Protein AF-A0A0F9FS88-F1 (afdb_monomer_lite)

Sequence (81 aa):
MDDDKYALECSCIGEVTKVHLVEGLNKEIENIERMHEDANRIKLKHSNEMQDLLDDLQKELKVRIPKIKEMIQKVNEAPTC

Radius of gyration: 20.12 Å; chains: 1; bounding box: 47×38×49 Å

Structure (mmCIF, N/CA/C/O backbone):
data_AF-A0A0F9FS88-F1
#
_entry.id   AF-A0A0F9FS88-F1
#
loop_
_atom_site.group_PDB
_atom_site.id
_atom_site.type_symbol
_atom_site.label_atom_id
_atom_site.label_alt_id
_atom_site.label_comp_id
_atom_site.label_asym_id
_atom_site.label_entity_id
_atom_site.label_seq_id
_atom_site.pdbx_PDB_ins_code
_atom_site.Cartn_x
_atom_site.Cartn_y
_atom_site.Cartn_z
_atom_site.occupancy
_atom_site.B_iso_or_equiv
_atom_site.auth_seq_id
_atom_site.auth_comp_id
_atom_site.auth_asym_id
_atom_site.auth_atom_id
_atom_site.pdbx_PDB_model_num
ATOM 1 N N . MET A 1 1 ? -29.856 30.199 25.585 1.00 49.03 1 MET A N 1
ATOM 2 C CA . MET A 1 1 ? -29.893 28.763 25.916 1.00 49.03 1 MET A CA 1
ATOM 3 C C . MET A 1 1 ? -29.050 28.098 24.857 1.00 49.03 1 MET A C 1
ATOM 5 O O . MET A 1 1 ? -29.281 28.389 23.694 1.00 49.03 1 MET A O 1
ATOM 9 N N . ASP A 1 2 ? -28.017 27.382 25.280 1.00 52.75 2 ASP A N 1
ATOM 10 C CA . ASP A 1 2 ? -26.909 26.914 24.446 1.00 52.75 2 ASP A CA 1
ATOM 11 C C . ASP A 1 2 ? -27.364 25.881 23.399 1.00 52.75 2 ASP A C 1
ATOM 13 O O . ASP A 1 2 ? -27.935 24.847 23.747 1.00 52.75 2 ASP A O 1
ATOM 17 N N . ASP A 1 3 ? -27.093 26.165 22.121 1.00 54.53 3 ASP A N 1
ATOM 18 C CA . ASP A 1 3 ? -27.355 25.302 20.955 1.00 54.53 3 ASP A CA 1
ATOM 19 C C . ASP A 1 3 ? -26.251 24.232 20.747 1.00 54.53 3 ASP A C 1
ATOM 21 O O . ASP A 1 3 ? -26.048 23.725 19.645 1.00 54.53 3 ASP A O 1
ATOM 25 N N . ASP A 1 4 ? -25.551 23.828 21.810 1.00 61.28 4 ASP A N 1
ATOM 26 C CA . ASP A 1 4 ? -24.459 22.843 21.766 1.00 61.28 4 ASP A CA 1
ATOM 27 C C . ASP A 1 4 ? -24.969 21.412 22.042 1.00 61.28 4 ASP A C 1
ATOM 29 O O . ASP A 1 4 ? -24.599 20.763 23.025 1.00 61.28 4 ASP A O 1
ATOM 33 N N . LYS A 1 5 ? -25.873 20.895 21.195 1.00 57.66 5 LYS A N 1
ATOM 34 C CA . LYS A 1 5 ? -26.533 19.591 21.412 1.00 57.66 5 LYS A CA 1
ATOM 35 C C . LYS A 1 5 ? -25.989 18.473 20.499 1.00 57.66 5 LYS A C 1
ATOM 37 O O . LYS A 1 5 ? -26.462 18.270 19.387 1.00 57.66 5 LYS A O 1
ATOM 42 N N . TYR A 1 6 ? -25.054 17.705 21.069 1.00 58.19 6 TYR A N 1
ATOM 43 C CA . TYR A 1 6 ? -24.562 16.364 20.692 1.00 58.19 6 TYR A CA 1
ATOM 44 C C . TYR A 1 6 ? -23.809 16.213 19.361 1.00 58.19 6 TYR A C 1
ATOM 46 O O . TYR A 1 6 ? -24.290 15.580 18.421 1.00 58.19 6 TYR A O 1
ATOM 54 N N . ALA A 1 7 ? -22.538 16.623 19.347 1.00 56.00 7 ALA A N 1
ATOM 55 C CA . ALA A 1 7 ? -21.550 15.872 18.578 1.00 56.00 7 ALA A CA 1
ATOM 56 C C . ALA A 1 7 ? -21.425 14.480 19.222 1.00 56.00 7 ALA A C 1
ATOM 58 O O . ALA A 1 7 ? -20.814 14.314 20.277 1.00 56.00 7 ALA A O 1
ATOM 59 N N . LEU A 1 8 ? -22.086 13.483 18.635 1.00 57.19 8 LEU A N 1
ATOM 60 C CA . LEU A 1 8 ? -21.899 12.085 19.004 1.00 57.19 8 LEU A CA 1
ATOM 61 C C . LEU A 1 8 ? -20.529 11.672 18.449 1.00 57.19 8 LEU A C 1
ATOM 63 O O . LEU A 1 8 ? -20.425 11.161 17.337 1.00 57.19 8 LEU A O 1
ATOM 67 N N . GLU A 1 9 ? -19.462 11.984 19.188 1.00 60.59 9 GLU A N 1
ATOM 68 C CA . GLU A 1 9 ? -18.118 11.489 18.899 1.00 60.59 9 GLU A CA 1
ATOM 69 C C . GLU A 1 9 ? -18.123 9.975 19.120 1.00 60.59 9 GLU A C 1
ATOM 71 O O . GLU A 1 9 ? -17.876 9.466 20.212 1.00 60.59 9 GLU A O 1
ATOM 76 N N . CYS A 1 10 ? -18.488 9.234 18.076 1.00 59.22 10 CYS A N 1
ATOM 77 C CA . CYS A 1 10 ? -18.324 7.795 18.062 1.00 59.22 10 CYS A CA 1
ATOM 78 C C . CYS A 1 10 ? -16.819 7.517 17.985 1.00 59.22 10 CYS A C 1
ATOM 80 O O . CYS A 1 10 ? -16.206 7.604 16.924 1.00 59.22 10 CYS A O 1
ATOM 82 N N . SER A 1 11 ? -16.214 7.256 19.143 1.00 72.50 11 SER A N 1
ATOM 83 C CA . SER A 1 11 ? -14.783 6.988 19.293 1.00 72.50 11 SER A CA 1
ATOM 84 C C . SER A 1 11 ? -14.414 5.525 19.032 1.00 72.50 11 SER A C 1
ATOM 86 O O . SER A 1 11 ? -13.248 5.173 19.184 1.00 72.50 11 SER A O 1
ATOM 88 N N . CYS A 1 12 ? -15.379 4.684 18.636 1.00 83.25 12 CYS A N 1
ATOM 89 C CA . CYS A 1 12 ? -15.223 3.244 18.447 1.00 83.25 12 CYS A CA 1
ATOM 90 C C . CYS A 1 12 ? -15.585 2.783 17.029 1.00 83.25 12 CYS A C 1
ATOM 92 O O . CYS A 1 12 ? -16.413 3.381 16.346 1.00 83.25 12 CYS A O 1
ATOM 94 N N . ILE A 1 13 ? -14.943 1.705 16.578 1.00 88.19 13 ILE A N 1
ATOM 95 C CA . ILE A 1 13 ? -15.200 1.061 15.287 1.00 88.19 13 ILE A CA 1
ATOM 96 C C . ILE A 1 13 ? -16.038 -0.194 15.531 1.00 88.19 13 ILE A C 1
ATOM 98 O O . ILE A 1 13 ? -15.651 -1.032 16.338 1.00 88.19 13 ILE A O 1
ATOM 102 N N . GLY A 1 14 ? -17.130 -0.351 14.779 1.00 90.94 14 GLY A N 1
ATOM 103 C CA . GLY A 1 14 ? -17.922 -1.585 14.755 1.00 90.94 14 GLY A CA 1
ATOM 104 C C . GLY A 1 14 ? -17.052 -2.835 14.546 1.00 90.94 14 GLY A C 1
ATOM 105 O O . GLY A 1 14 ? -16.244 -2.828 13.616 1.00 90.94 14 GLY A O 1
ATOM 106 N N . GLU A 1 15 ? -17.226 -3.917 15.311 1.00 90.12 15 GLU A N 1
ATOM 107 C CA . GLU A 1 15 ? -16.458 -5.172 15.147 1.00 90.12 15 GLU A CA 1
ATOM 108 C C . GLU A 1 15 ? -16.440 -5.652 13.687 1.00 90.12 15 GLU A C 1
ATOM 110 O O . GLU A 1 15 ? -15.384 -5.925 13.112 1.00 90.12 15 GLU A O 1
ATOM 115 N N . VAL A 1 16 ? -17.613 -5.668 13.047 1.00 91.62 16 VAL A N 1
ATOM 116 C CA . VAL A 1 16 ? -17.777 -6.047 11.636 1.00 91.62 16 VAL A CA 1
ATOM 117 C C . VAL A 1 16 ? -17.017 -5.092 10.709 1.00 91.62 16 VAL A C 1
ATOM 119 O O . VAL A 1 16 ? -16.358 -5.519 9.762 1.00 91.62 16 VAL A O 1
ATOM 122 N N . THR A 1 17 ? -17.074 -3.789 10.981 1.00 90.81 17 THR A N 1
ATOM 123 C CA . THR A 1 17 ? -16.369 -2.764 10.200 1.00 90.81 17 THR A CA 1
ATOM 124 C C . THR A 1 17 ? -14.857 -2.909 10.334 1.00 90.81 17 THR A C 1
ATOM 126 O O . THR A 1 17 ? -14.147 -2.820 9.336 1.00 90.81 17 THR A O 1
ATOM 129 N N . LYS A 1 18 ? -14.355 -3.189 11.542 1.00 91.94 18 LYS A N 1
ATOM 130 C CA . LYS A 1 18 ? -12.932 -3.416 11.806 1.00 91.94 18 LYS A CA 1
ATOM 131 C C . LYS A 1 18 ? -12.395 -4.582 10.982 1.00 91.94 18 LYS A C 1
ATOM 133 O O . LYS A 1 18 ? -11.373 -4.428 10.318 1.00 91.94 18 LYS A O 1
ATOM 138 N N . VAL A 1 19 ? -13.111 -5.708 10.967 1.00 93.50 19 VAL A N 1
ATOM 139 C CA . VAL A 1 19 ? -12.738 -6.885 10.167 1.00 93.50 19 VAL A CA 1
ATOM 140 C C . VAL A 1 19 ? -12.675 -6.537 8.678 1.00 93.50 19 VAL A C 1
ATOM 142 O O . VAL A 1 19 ? -11.646 -6.774 8.047 1.00 93.50 19 VAL A O 1
ATOM 145 N N . HIS A 1 20 ? -13.718 -5.909 8.126 1.00 95.56 20 HIS A N 1
ATOM 146 C CA . HIS A 1 20 ? -13.750 -5.552 6.704 1.00 95.56 20 HIS A CA 1
ATOM 147 C C . HIS A 1 20 ? -12.661 -4.546 6.308 1.00 95.56 20 HIS A C 1
ATOM 149 O O . HIS A 1 20 ? -12.071 -4.672 5.235 1.00 95.56 20 HIS A O 1
ATOM 155 N N . LEU A 1 21 ? -12.371 -3.558 7.161 1.00 93.94 21 LEU A N 1
ATOM 156 C CA . LEU A 1 21 ? -11.306 -2.584 6.912 1.00 93.94 21 LEU A CA 1
ATOM 157 C C . LEU A 1 21 ? -9.935 -3.2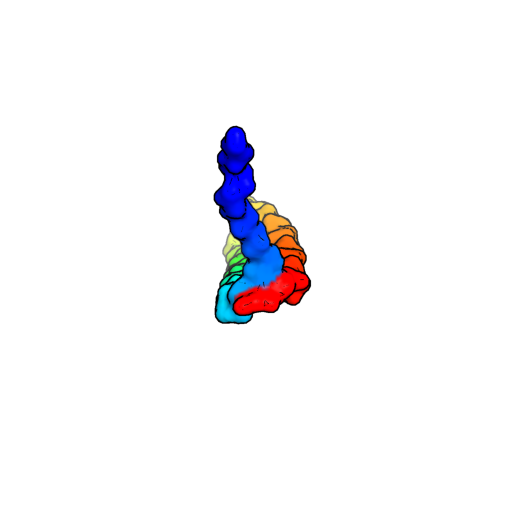62 6.880 1.00 93.94 21 LEU A C 1
ATOM 159 O O . LEU A 1 21 ? -9.163 -3.032 5.952 1.00 93.94 21 LEU A O 1
ATOM 163 N N . VAL A 1 22 ? -9.641 -4.124 7.855 1.00 95.75 22 VAL A N 1
ATOM 164 C CA . VAL A 1 22 ? -8.375 -4.868 7.895 1.00 95.75 22 VAL A CA 1
ATOM 165 C C . VAL A 1 22 ? -8.252 -5.805 6.691 1.00 95.75 22 VAL A C 1
ATOM 167 O O . VAL A 1 22 ? -7.194 -5.853 6.067 1.00 95.75 22 VAL A O 1
ATOM 170 N N . GLU A 1 23 ? -9.319 -6.512 6.314 1.00 96.88 23 GLU A N 1
ATOM 171 C CA . GLU A 1 23 ? -9.323 -7.378 5.130 1.00 96.88 23 GLU A CA 1
ATOM 172 C C . GLU A 1 23 ? -9.077 -6.583 3.838 1.00 96.88 23 GLU A C 1
ATOM 174 O O . GLU A 1 23 ? -8.249 -6.977 3.016 1.00 96.88 23 GLU A O 1
ATOM 179 N N . GLY A 1 24 ? -9.747 -5.439 3.670 1.00 96.94 24 GLY A N 1
ATOM 180 C CA . GLY A 1 24 ? -9.560 -4.563 2.513 1.00 96.94 24 GLY A CA 1
ATOM 181 C C . GLY A 1 24 ? -8.130 -4.030 2.399 1.00 96.94 24 GLY A C 1
ATOM 182 O O . GLY A 1 24 ? -7.547 -4.051 1.317 1.00 96.94 24 GLY A O 1
ATOM 183 N N . LEU A 1 25 ? -7.533 -3.619 3.520 1.00 96.50 25 LEU A N 1
ATOM 184 C CA . LEU A 1 25 ? -6.146 -3.153 3.558 1.00 96.50 25 LEU A CA 1
ATOM 185 C C . LEU A 1 25 ? -5.148 -4.286 3.260 1.00 96.50 25 LEU A C 1
ATOM 187 O O . LEU A 1 25 ? -4.172 -4.061 2.549 1.00 96.50 25 LEU A O 1
ATOM 191 N N . ASN A 1 26 ? -5.399 -5.509 3.738 1.00 96.31 26 ASN A N 1
ATOM 192 C CA . ASN A 1 26 ? -4.566 -6.668 3.400 1.00 96.31 26 ASN A CA 1
ATOM 193 C C . ASN A 1 26 ? -4.648 -7.025 1.907 1.00 96.31 26 ASN A C 1
ATOM 195 O O . ASN A 1 26 ? -3.612 -7.251 1.286 1.00 96.31 26 ASN A O 1
ATOM 199 N N . LYS A 1 27 ? -5.842 -6.988 1.298 1.00 97.19 27 LYS A N 1
ATOM 200 C CA . LYS A 1 27 ? -5.996 -7.177 -0.158 1.00 97.19 27 LYS A CA 1
ATOM 201 C C . LYS A 1 27 ? -5.220 -6.134 -0.960 1.00 97.19 27 LYS A C 1
ATOM 203 O O . LYS A 1 27 ? -4.655 -6.457 -2.000 1.00 97.19 27 LYS A O 1
ATOM 208 N N . GLU A 1 28 ? -5.157 -4.895 -0.477 1.00 95.44 28 GLU A N 1
ATOM 209 C CA . GLU A 1 28 ? -4.367 -3.850 -1.131 1.00 95.44 28 GLU A CA 1
ATOM 210 C C . GLU A 1 28 ? -2.857 -4.126 -1.052 1.00 95.44 28 GLU A C 1
ATOM 212 O O . GLU A 1 28 ? -2.141 -3.885 -2.025 1.00 95.44 28 GLU A O 1
ATOM 217 N N . ILE A 1 29 ? -2.364 -4.699 0.054 1.00 95.81 29 ILE A N 1
ATOM 218 C CA . ILE A 1 29 ? -0.971 -5.170 0.142 1.00 95.81 29 ILE A CA 1
ATOM 219 C C . ILE A 1 29 ? -0.710 -6.248 -0.915 1.00 95.81 29 ILE A C 1
ATOM 221 O O . ILE A 1 29 ? 0.242 -6.115 -1.682 1.00 95.81 29 ILE A O 1
ATOM 225 N N . GLU A 1 30 ? -1.578 -7.257 -1.018 1.00 96.00 30 GLU A N 1
ATOM 226 C CA . GLU A 1 30 ? -1.438 -8.320 -2.023 1.00 96.00 30 GLU A CA 1
ATOM 227 C C . GLU A 1 30 ? -1.465 -7.766 -3.459 1.00 96.00 30 GLU A C 1
ATOM 229 O O . GLU A 1 30 ? -0.718 -8.226 -4.324 1.00 96.00 30 GLU A O 1
ATOM 234 N N . ASN A 1 31 ? -2.310 -6.764 -3.736 1.00 95.69 31 ASN A N 1
ATOM 235 C CA . ASN A 1 31 ? -2.353 -6.087 -5.035 1.00 95.69 31 ASN A CA 1
ATOM 236 C C . ASN A 1 31 ? -1.004 -5.431 -5.364 1.00 95.69 31 ASN A C 1
ATOM 238 O O . ASN A 1 31 ? -0.494 -5.591 -6.474 1.00 95.69 31 ASN A O 1
ATOM 242 N N . ILE A 1 32 ? -0.421 -4.712 -4.402 1.00 94.00 32 ILE A N 1
ATOM 243 C CA . ILE A 1 32 ? 0.863 -4.021 -4.566 1.00 94.00 32 ILE A CA 1
ATOM 244 C C . ILE A 1 32 ? 2.006 -5.020 -4.768 1.00 94.00 32 ILE A C 1
ATOM 246 O O . ILE A 1 32 ? 2.870 -4.793 -5.616 1.00 94.00 32 ILE A O 1
ATOM 250 N N . GLU A 1 33 ? 2.011 -6.130 -4.030 1.00 93.44 33 GLU A N 1
ATOM 251 C CA . GLU A 1 33 ? 3.003 -7.198 -4.190 1.00 93.44 33 GLU A CA 1
ATOM 252 C C . GLU A 1 33 ? 2.931 -7.816 -5.591 1.00 93.44 33 GLU A C 1
ATOM 254 O O . GLU A 1 33 ? 3.958 -7.917 -6.266 1.00 93.44 33 GLU A O 1
ATOM 259 N N . ARG A 1 34 ? 1.723 -8.105 -6.097 1.00 94.75 34 ARG A N 1
ATOM 260 C CA . ARG A 1 34 ? 1.544 -8.580 -7.480 1.00 94.75 34 ARG A CA 1
ATOM 261 C C . ARG A 1 34 ? 2.013 -7.560 -8.514 1.00 94.75 34 ARG A C 1
ATOM 263 O O . ARG A 1 34 ? 2.730 -7.925 -9.440 1.00 94.75 34 ARG A O 1
ATOM 270 N N . MET A 1 35 ? 1.691 -6.277 -8.336 1.00 92.31 35 MET A N 1
ATOM 271 C CA . MET A 1 35 ? 2.201 -5.215 -9.214 1.00 92.31 35 MET A CA 1
ATOM 272 C C . MET A 1 35 ? 3.735 -5.147 -9.206 1.00 92.31 35 MET A C 1
ATOM 274 O O . MET A 1 35 ? 4.347 -4.893 -10.243 1.00 92.31 35 MET A O 1
ATOM 278 N N . HIS A 1 36 ? 4.370 -5.384 -8.056 1.00 91.56 36 HIS A N 1
ATOM 279 C CA . HIS A 1 36 ? 5.826 -5.415 -7.942 1.00 91.56 36 HIS A CA 1
ATOM 280 C C . HIS A 1 36 ? 6.436 -6.609 -8.695 1.00 91.56 36 HIS A C 1
ATOM 282 O O . HIS A 1 36 ? 7.436 -6.452 -9.402 1.00 91.56 36 HIS A O 1
ATOM 288 N N . GLU A 1 37 ? 5.832 -7.792 -8.584 1.00 91.19 37 GLU A N 1
ATOM 289 C CA . GLU A 1 37 ? 6.233 -8.988 -9.333 1.00 91.19 37 GLU A CA 1
ATOM 290 C C . GLU A 1 37 ? 6.056 -8.816 -10.845 1.00 91.19 37 GLU A C 1
ATOM 292 O O . GLU A 1 37 ? 6.959 -9.156 -11.616 1.00 91.19 37 GLU A O 1
ATOM 297 N N . ASP A 1 38 ? 4.935 -8.240 -11.276 1.00 91.12 38 ASP A N 1
ATOM 298 C CA . ASP A 1 38 ? 4.672 -7.945 -12.683 1.00 91.12 38 ASP A CA 1
ATOM 299 C C . ASP A 1 38 ? 5.676 -6.926 -13.227 1.00 91.12 38 ASP A C 1
ATOM 301 O O . ASP A 1 38 ? 6.267 -7.148 -14.287 1.00 91.12 38 ASP A O 1
ATOM 305 N N . ALA A 1 39 ? 5.965 -5.860 -12.471 1.00 88.88 39 ALA A N 1
ATOM 306 C CA . ALA A 1 39 ? 6.991 -4.887 -12.832 1.00 88.88 39 ALA A CA 1
ATOM 307 C C . ALA A 1 39 ? 8.371 -5.549 -12.987 1.00 88.88 39 ALA A C 1
ATOM 309 O O . ALA A 1 39 ? 9.061 -5.310 -13.978 1.00 88.88 39 ALA A O 1
ATOM 310 N N . ASN A 1 40 ? 8.754 -6.443 -12.066 1.00 87.19 40 ASN A N 1
ATOM 311 C CA . ASN A 1 40 ? 9.994 -7.220 -12.174 1.00 87.19 40 ASN A CA 1
ATOM 312 C C . ASN A 1 40 ? 10.010 -8.116 -13.423 1.00 87.19 40 AS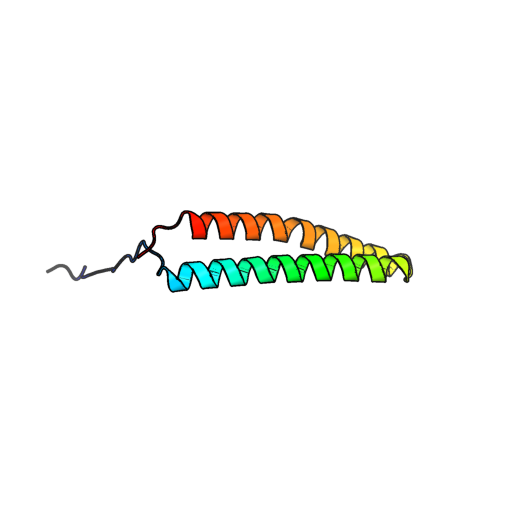N A C 1
ATOM 314 O O . ASN A 1 40 ? 11.014 -8.184 -14.134 1.00 87.19 40 ASN A O 1
ATOM 318 N N . ARG A 1 41 ? 8.893 -8.783 -13.729 1.00 87.69 41 ARG A N 1
ATOM 319 C CA . ARG A 1 41 ? 8.769 -9.660 -14.902 1.00 87.69 41 ARG A CA 1
ATOM 320 C C . ARG A 1 41 ? 8.888 -8.890 -16.216 1.00 87.69 41 ARG A C 1
ATOM 322 O O . ARG A 1 41 ? 9.493 -9.398 -17.160 1.00 87.69 41 ARG A O 1
ATOM 329 N N . ILE A 1 42 ? 8.313 -7.692 -16.285 1.00 85.50 42 ILE A N 1
ATOM 330 C CA . ILE A 1 42 ? 8.400 -6.805 -17.452 1.00 85.50 42 ILE A CA 1
ATOM 331 C C . ILE A 1 42 ? 9.826 -6.254 -17.576 1.00 85.50 42 ILE A C 1
ATOM 333 O O . ILE A 1 42 ? 10.382 -6.263 -18.674 1.00 85.50 42 ILE A O 1
ATOM 337 N N . LYS A 1 43 ? 10.463 -5.874 -16.460 1.00 81.94 43 LYS A N 1
ATOM 338 C CA . LYS A 1 43 ? 11.841 -5.356 -16.444 1.00 81.94 43 LYS A CA 1
ATOM 339 C C . LYS A 1 43 ? 12.829 -6.330 -17.091 1.00 81.94 43 LYS A C 1
ATOM 341 O O . LYS A 1 43 ? 13.684 -5.914 -17.864 1.00 81.94 43 LYS A O 1
ATOM 346 N N . LEU A 1 44 ? 12.656 -7.633 -16.852 1.00 77.75 44 LEU A N 1
ATOM 347 C CA . LEU A 1 44 ? 13.484 -8.697 -17.437 1.00 77.75 44 LEU A CA 1
ATOM 348 C C . LEU A 1 44 ? 13.345 -8.850 -18.966 1.00 77.75 44 LEU A C 1
ATOM 350 O O . LEU A 1 44 ? 14.149 -9.557 -19.570 1.00 77.75 44 LEU A O 1
ATOM 354 N N . LYS A 1 45 ? 12.333 -8.239 -19.598 1.00 79.75 45 LYS A N 1
ATOM 355 C CA . LYS A 1 45 ? 11.998 -8.440 -21.020 1.00 79.75 45 LYS A CA 1
ATOM 356 C C . LYS A 1 45 ? 12.177 -7.205 -21.910 1.00 79.75 45 LYS A C 1
ATOM 358 O O . LYS A 1 45 ? 12.073 -7.349 -23.126 1.00 79.75 45 LYS A O 1
ATOM 363 N N . HIS A 1 46 ? 12.415 -6.019 -21.348 1.00 77.62 46 HIS A N 1
ATOM 364 C CA . HIS A 1 46 ? 12.345 -4.750 -22.088 1.00 77.62 46 HIS A CA 1
ATOM 365 C C . HIS A 1 46 ? 13.628 -3.900 -22.019 1.00 77.62 46 HIS A C 1
ATOM 367 O O . HIS A 1 46 ? 14.537 -4.164 -21.229 1.00 77.62 46 HIS A O 1
ATOM 373 N N . SER A 1 47 ? 13.697 -2.897 -22.907 1.00 74.81 47 SER A N 1
ATOM 374 C CA . SER A 1 47 ? 14.830 -1.978 -23.095 1.00 74.81 47 SER A CA 1
ATOM 375 C C . SER A 1 47 ? 15.079 -1.065 -21.887 1.00 74.81 47 SER A C 1
ATOM 377 O O . SER A 1 47 ? 14.197 -0.873 -21.053 1.00 74.81 47 SER A O 1
ATOM 379 N N . ASN A 1 48 ? 16.271 -0.458 -21.829 1.00 73.94 48 ASN A N 1
ATOM 380 C CA . ASN A 1 48 ? 16.741 0.372 -20.710 1.00 73.94 48 ASN A CA 1
ATOM 381 C C . ASN A 1 48 ? 15.769 1.501 -20.303 1.00 73.94 48 ASN A C 1
ATOM 383 O O . ASN A 1 48 ? 15.530 1.681 -19.118 1.00 73.94 48 ASN A O 1
ATOM 387 N N . GLU A 1 49 ? 15.134 2.201 -21.249 1.00 77.00 49 GLU A N 1
ATOM 388 C CA . GLU A 1 49 ? 14.180 3.286 -20.934 1.00 77.00 49 GLU A CA 1
ATOM 389 C C . GLU A 1 49 ? 12.929 2.784 -20.190 1.00 77.00 49 GLU A C 1
ATOM 391 O O . GLU A 1 49 ? 12.385 3.458 -19.317 1.00 77.00 49 GLU A O 1
ATOM 396 N N . MET A 1 50 ? 12.477 1.566 -20.498 1.00 81.00 50 MET A N 1
ATOM 397 C CA . MET A 1 50 ? 11.348 0.945 -19.807 1.00 81.00 50 MET A CA 1
ATOM 398 C C . MET A 1 50 ? 11.759 0.416 -18.428 1.00 81.00 50 MET A C 1
ATOM 400 O O . MET A 1 50 ? 10.916 0.305 -17.542 1.00 81.00 50 MET A O 1
ATOM 404 N N . GLN A 1 51 ? 13.048 0.125 -18.221 1.00 83.81 51 GLN A N 1
ATOM 405 C CA . GLN A 1 51 ? 13.578 -0.273 -16.916 1.00 83.81 51 GLN A CA 1
ATOM 406 C C . GLN A 1 51 ? 13.588 0.893 -15.923 1.00 83.81 51 GLN A C 1
ATOM 408 O O . GLN A 1 51 ? 13.211 0.674 -14.775 1.00 83.81 51 GLN A O 1
ATOM 413 N N . ASP A 1 52 ? 13.926 2.110 -16.362 1.00 86.50 52 ASP A N 1
ATOM 414 C CA . ASP A 1 52 ? 13.918 3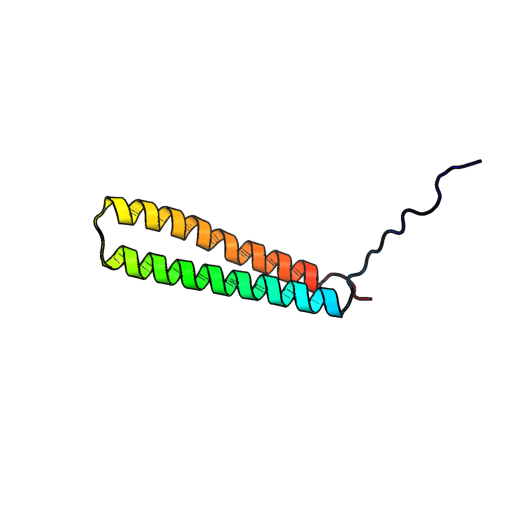.306 -15.504 1.00 86.50 52 ASP A CA 1
ATOM 415 C C . ASP A 1 52 ? 12.503 3.623 -14.988 1.00 86.50 52 ASP A C 1
ATOM 417 O O . ASP A 1 52 ? 12.296 3.829 -13.791 1.00 86.50 52 ASP A O 1
ATOM 421 N N . LEU A 1 53 ? 11.499 3.560 -15.873 1.00 87.88 53 LEU A N 1
ATOM 422 C CA . LEU A 1 53 ? 10.089 3.741 -15.499 1.00 87.88 53 LEU A CA 1
ATOM 423 C C . LEU A 1 53 ? 9.610 2.677 -14.500 1.00 87.88 53 LEU A C 1
ATOM 425 O O . LEU A 1 53 ? 8.867 2.978 -13.564 1.00 87.88 53 LEU A O 1
ATOM 429 N N . LEU A 1 54 ? 10.034 1.424 -14.687 1.00 88.94 54 LEU A N 1
ATOM 430 C CA . LEU A 1 54 ? 9.704 0.336 -13.768 1.00 88.94 54 LEU A CA 1
ATOM 431 C C . LEU A 1 54 ? 10.412 0.501 -12.421 1.00 88.94 54 LEU A C 1
ATOM 433 O O . LEU A 1 54 ? 9.819 0.183 -11.394 1.00 88.94 54 LEU A O 1
ATOM 437 N N . ASP A 1 55 ? 11.632 1.034 -12.397 1.00 88.94 55 ASP A N 1
ATOM 438 C CA . ASP A 1 55 ? 12.357 1.308 -11.156 1.00 88.94 55 ASP A CA 1
ATOM 439 C C . ASP A 1 55 ? 11.703 2.415 -10.333 1.00 88.94 55 ASP A C 1
ATOM 441 O O . ASP A 1 55 ? 11.593 2.286 -9.109 1.00 88.94 55 ASP A O 1
ATOM 445 N N . ASP A 1 56 ? 11.207 3.468 -10.977 1.00 89.69 56 ASP A N 1
ATOM 446 C CA . ASP A 1 56 ? 10.461 4.518 -10.285 1.00 89.69 56 ASP A CA 1
ATOM 447 C C . ASP A 1 56 ? 9.122 4.004 -9.742 1.00 89.69 56 ASP A C 1
ATOM 449 O O . ASP A 1 56 ? 8.810 4.235 -8.568 1.00 89.69 56 ASP A O 1
ATOM 453 N N . LEU A 1 57 ? 8.395 3.193 -10.520 1.00 89.44 57 LEU A N 1
ATOM 454 C CA . LEU A 1 57 ? 7.195 2.501 -10.040 1.00 89.44 57 LEU A CA 1
ATOM 455 C C . LEU A 1 57 ? 7.511 1.611 -8.827 1.00 89.44 57 LEU A C 1
ATOM 457 O O . LEU A 1 57 ? 6.807 1.639 -7.818 1.00 89.44 57 LEU A O 1
ATOM 461 N N . GLN A 1 58 ? 8.592 0.833 -8.879 1.00 88.69 58 GLN A N 1
ATOM 462 C CA . GLN A 1 58 ? 8.988 -0.044 -7.778 1.00 88.69 58 GLN A CA 1
ATOM 463 C C . GLN A 1 58 ? 9.381 0.721 -6.513 1.00 88.69 58 GLN A C 1
ATOM 465 O O . GLN A 1 58 ? 9.078 0.254 -5.411 1.00 88.69 58 GLN A O 1
ATOM 470 N N . LYS A 1 59 ? 10.039 1.881 -6.636 1.00 90.81 59 LYS A N 1
ATOM 471 C CA . LYS A 1 59 ? 10.324 2.758 -5.488 1.00 90.81 59 LYS A CA 1
ATOM 472 C C . LYS A 1 59 ? 9.029 3.233 -4.837 1.00 90.81 59 LYS A C 1
ATOM 474 O O . LYS A 1 59 ? 8.927 3.183 -3.613 1.00 90.81 59 LYS A O 1
ATOM 479 N N . GLU A 1 60 ? 8.037 3.641 -5.626 1.00 89.81 60 GLU A N 1
ATOM 480 C CA . GLU A 1 60 ? 6.751 4.095 -5.093 1.00 89.81 60 GLU A CA 1
ATOM 481 C C . GLU A 1 60 ? 5.990 2.958 -4.389 1.00 89.81 60 GLU A C 1
ATOM 483 O O . GLU A 1 60 ? 5.538 3.11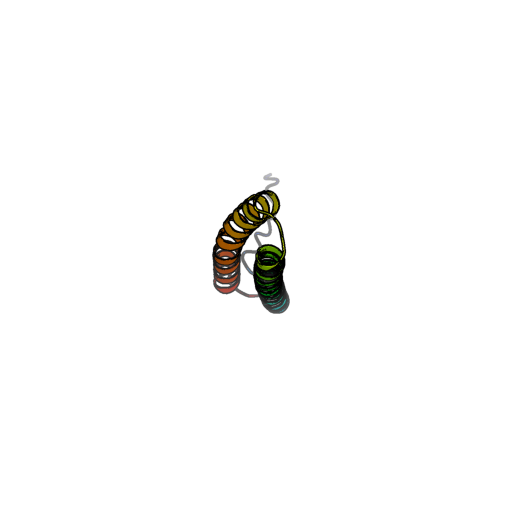7 -3.249 1.00 89.81 60 GLU A O 1
ATOM 488 N N . LEU A 1 61 ? 5.920 1.776 -5.013 1.00 89.25 61 LEU A N 1
ATOM 489 C CA . LEU A 1 61 ? 5.261 0.596 -4.440 1.00 89.25 61 LEU A CA 1
ATOM 490 C C . LEU A 1 61 ? 5.907 0.162 -3.110 1.00 89.25 61 LEU A C 1
ATOM 492 O O . LEU A 1 61 ? 5.192 -0.172 -2.161 1.00 89.25 61 LEU A O 1
ATOM 496 N N . LYS A 1 62 ? 7.242 0.253 -2.985 1.00 87.38 62 LYS A N 1
ATOM 497 C CA . LYS A 1 62 ? 7.972 -0.061 -1.738 1.00 87.38 62 LYS A CA 1
ATOM 498 C C . LYS A 1 62 ? 7.569 0.822 -0.556 1.00 87.38 62 LYS A C 1
ATOM 500 O O . LYS A 1 62 ? 7.611 0.362 0.582 1.00 87.38 62 LYS A O 1
ATOM 505 N N . VAL A 1 63 ? 7.170 2.071 -0.801 1.00 92.81 63 VAL A N 1
ATOM 506 C CA . VAL A 1 63 ? 6.773 3.014 0.260 1.00 92.81 63 VAL A CA 1
ATOM 507 C C . VAL A 1 63 ? 5.305 2.829 0.667 1.00 92.81 63 VAL A C 1
ATOM 509 O O . VAL A 1 63 ? 4.923 3.190 1.782 1.00 92.81 63 VAL A O 1
ATOM 512 N N . ARG A 1 64 ? 4.467 2.246 -0.199 1.00 92.25 64 ARG A N 1
ATOM 513 C CA . ARG A 1 64 ? 3.032 2.057 0.069 1.00 92.25 64 ARG A CA 1
ATOM 514 C C . ARG A 1 64 ? 2.742 0.957 1.091 1.00 92.25 64 ARG A C 1
ATOM 516 O O . ARG A 1 64 ? 1.947 1.196 1.997 1.00 92.25 64 ARG A O 1
ATOM 523 N N . ILE A 1 65 ? 3.399 -0.204 1.003 1.00 92.88 65 ILE A N 1
ATOM 524 C CA . ILE A 1 65 ? 3.143 -1.333 1.924 1.00 92.88 65 ILE A CA 1
ATOM 525 C C . ILE A 1 65 ? 3.343 -0.938 3.402 1.00 92.88 65 ILE A C 1
ATOM 527 O O . ILE A 1 65 ? 2.441 -1.200 4.200 1.00 92.88 65 ILE A O 1
ATOM 531 N N . PRO A 1 66 ? 4.451 -0.280 3.808 1.00 94.75 66 PRO A N 1
ATOM 532 C CA . PRO A 1 66 ? 4.631 0.157 5.194 1.00 94.75 66 PRO A CA 1
ATOM 533 C C . PRO A 1 66 ? 3.518 1.086 5.693 1.00 94.75 66 PRO A C 1
ATOM 535 O O . PRO A 1 66 ? 3.057 0.925 6.819 1.00 94.75 66 PRO A O 1
ATOM 538 N N . LYS A 1 67 ? 3.035 2.009 4.847 1.00 95.31 67 LYS A N 1
ATOM 539 C CA . LYS A 1 67 ? 1.934 2.922 5.198 1.00 95.31 67 LYS A CA 1
ATOM 540 C C . LYS A 1 67 ? 0.624 2.174 5.427 1.00 95.31 67 LYS A C 1
ATOM 542 O O . LYS A 1 67 ? -0.084 2.460 6.385 1.00 95.31 67 LYS A O 1
ATOM 547 N N . ILE A 1 68 ? 0.313 1.190 4.583 1.00 95.38 68 ILE A N 1
ATOM 548 C CA . ILE A 1 68 ? -0.891 0.366 4.753 1.00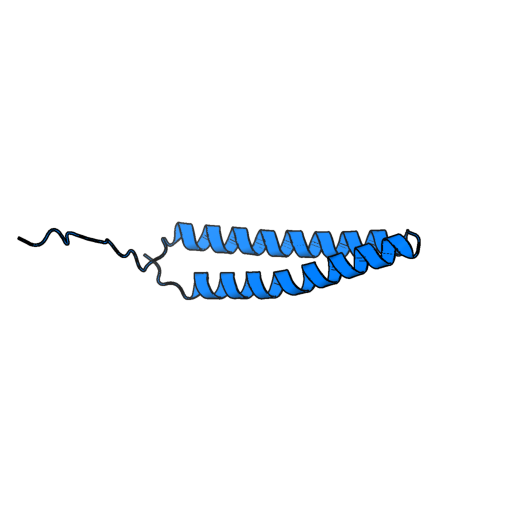 95.38 68 ILE A CA 1
ATOM 549 C C . ILE A 1 68 ? -0.788 -0.473 6.032 1.00 95.38 68 ILE A C 1
ATOM 551 O O . ILE A 1 68 ? -1.757 -0.554 6.782 1.00 95.38 68 ILE A O 1
ATOM 555 N N . LYS A 1 69 ? 0.391 -1.027 6.342 1.00 95.38 69 LYS A N 1
ATOM 556 C CA . LYS A 1 69 ? 0.629 -1.734 7.612 1.00 95.38 69 LYS A CA 1
ATOM 557 C C . LYS A 1 69 ? 0.420 -0.828 8.829 1.00 95.38 69 LYS A C 1
ATOM 559 O O . LYS A 1 69 ? -0.211 -1.254 9.791 1.00 95.38 69 LYS A O 1
ATOM 564 N N . GLU A 1 70 ? 0.875 0.423 8.768 1.00 96.25 70 GLU A N 1
ATOM 565 C CA . GLU A 1 70 ? 0.618 1.420 9.816 1.00 96.25 70 GLU A CA 1
ATOM 566 C C . GLU A 1 70 ? -0.887 1.714 9.966 1.00 96.25 70 GLU A C 1
ATOM 568 O O . GLU A 1 70 ? -1.400 1.807 11.080 1.00 96.25 70 GLU A O 1
ATOM 573 N N . MET A 1 71 ? -1.626 1.810 8.857 1.00 94.38 71 MET A N 1
ATOM 574 C CA . MET A 1 71 ? -3.084 1.980 8.889 1.00 94.38 71 MET A CA 1
ATOM 575 C C . MET A 1 71 ? -3.790 0.769 9.509 1.00 94.38 71 MET A C 1
ATOM 577 O O . MET A 1 71 ? -4.666 0.953 10.351 1.00 94.38 71 MET A O 1
ATOM 581 N N . ILE A 1 72 ? -3.391 -0.456 9.147 1.00 95.38 72 ILE A N 1
ATOM 582 C CA . ILE A 1 72 ? -3.912 -1.693 9.752 1.00 95.38 72 ILE A CA 1
ATOM 583 C C . ILE A 1 72 ? -3.675 -1.681 11.264 1.00 95.38 72 ILE A C 1
ATOM 585 O O . ILE A 1 72 ? -4.581 -2.008 12.028 1.00 95.38 72 ILE A O 1
ATOM 589 N N . GLN A 1 73 ? -2.483 -1.272 11.706 1.00 94.81 73 GLN A N 1
ATOM 590 C CA . GLN A 1 73 ? -2.167 -1.160 13.126 1.00 94.81 73 GLN A CA 1
ATOM 591 C C . GLN A 1 73 ? -3.107 -0.174 13.835 1.00 94.81 73 GLN A C 1
ATOM 593 O O . GLN A 1 73 ? -3.714 -0.543 14.836 1.00 94.81 73 GLN A O 1
ATOM 598 N N . LYS A 1 74 ? -3.323 1.023 13.274 1.00 92.06 74 LYS A N 1
ATOM 599 C CA . LYS A 1 74 ? -4.259 2.016 13.837 1.00 92.06 74 LYS A CA 1
ATOM 600 C C . LYS A 1 74 ? -5.696 1.498 13.913 1.00 92.06 74 LYS A C 1
ATOM 602 O O . LYS A 1 74 ? -6.378 1.731 14.905 1.00 92.06 74 LYS A 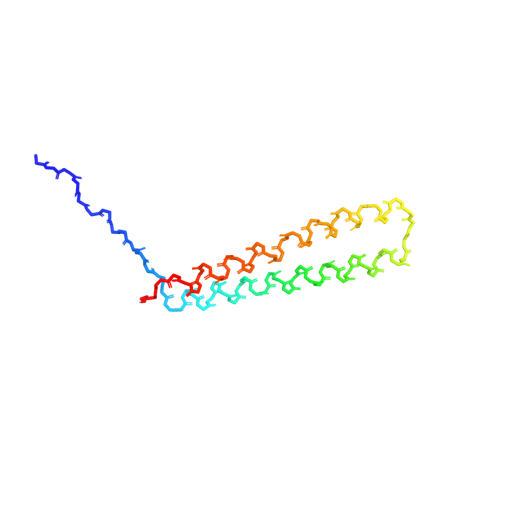O 1
ATOM 607 N N . VAL A 1 75 ? -6.156 0.768 12.895 1.00 92.06 75 VAL A N 1
ATOM 608 C CA . VAL A 1 75 ? -7.486 0.130 12.901 1.00 92.06 75 VAL A CA 1
ATOM 609 C C . VAL A 1 75 ? -7.569 -0.961 13.974 1.00 92.06 75 VAL A C 1
ATOM 611 O O . VAL A 1 75 ? -8.592 -1.099 14.642 1.00 92.06 75 VAL A O 1
ATOM 614 N N . ASN A 1 76 ? -6.491 -1.720 14.182 1.00 91.19 76 ASN A N 1
ATOM 615 C CA . ASN A 1 76 ? -6.418 -2.748 15.218 1.00 91.19 76 ASN A CA 1
ATOM 616 C C . ASN A 1 76 ? -6.368 -2.176 16.640 1.00 91.19 76 ASN A C 1
ATOM 618 O O . ASN A 1 76 ? -6.955 -2.773 17.542 1.00 91.19 76 ASN A O 1
ATOM 622 N N . GLU A 1 77 ? -5.726 -1.026 16.825 1.00 92.06 77 GLU A N 1
ATOM 623 C CA . GLU A 1 77 ? -5.645 -0.302 18.099 1.00 92.06 77 GLU A CA 1
ATOM 624 C C . GLU A 1 77 ? -6.920 0.491 18.417 1.00 92.06 77 GLU A C 1
ATOM 626 O O . GLU A 1 77 ? -7.193 0.767 19.586 1.00 92.06 77 GLU A O 1
ATOM 631 N N . ALA A 1 78 ? -7.727 0.830 17.406 1.00 88.50 78 ALA A N 1
ATOM 632 C CA . ALA A 1 78 ? -8.994 1.514 17.611 1.00 88.50 78 ALA A CA 1
ATOM 633 C C . ALA A 1 78 ? -9.952 0.665 18.472 1.00 88.50 78 ALA A C 1
ATOM 635 O O . ALA A 1 78 ? -10.090 -0.551 18.239 1.00 88.50 78 ALA A O 1
ATOM 636 N N . PRO A 1 79 ? -10.628 1.290 19.456 1.00 88.94 79 PRO A N 1
ATOM 637 C CA . PRO A 1 79 ? -11.538 0.583 20.341 1.00 88.94 79 PRO A CA 1
ATOM 638 C C . PRO A 1 79 ? -12.733 0.068 19.540 1.00 88.94 79 PRO A C 1
ATOM 640 O O . PRO A 1 79 ? -13.237 0.748 18.644 1.00 88.94 79 PRO A O 1
ATOM 643 N N . THR A 1 80 ? -13.173 -1.147 19.851 1.00 87.44 80 THR A N 1
ATOM 644 C CA . THR A 1 80 ? -14.330 -1.766 19.205 1.00 87.44 80 THR A CA 1
ATOM 645 C C . THR A 1 80 ? -15.591 -1.601 20.029 1.00 87.44 80 THR A C 1
ATOM 647 O O . THR A 1 80 ? -15.570 -1.720 21.254 1.00 87.44 80 THR A O 1
ATOM 650 N N . CYS A 1 81 ? -16.676 -1.351 19.314 1.00 81.81 81 CYS A N 1
ATOM 651 C CA . CYS A 1 81 ? -18.062 -1.493 19.727 1.00 81.81 81 CYS A CA 1
ATOM 652 C C . CYS A 1 81 ? -18.795 -2.218 18.579 1.00 81.81 81 CYS A C 1
ATOM 654 O O . CYS A 1 81 ? -20.030 -2.316 18.637 1.00 81.81 81 CYS A O 1
#

Foldseek 3Di:
DDPPPDPPPPQADAPVRLVVLLVVLVVVLVVLVVLLVVLVVVCVPDDPVSVVVSVVSNVVSVVVNVVSVVVNVVSVPRHYD

Secondary structure (DSSP, 8-state):
-----------SB-HHHHHHHHHHHHHHHHHHHHHHHHHHHHHTTS-HHHHHHHHHHHHHHHHHHHHHHHHHHHHHHSPB-

Organism: NCBI:txid412755

pLDDT: mean 85.77, std 12.34, range [49.03, 97.19]